Protein AF-A0A495QW99-F1 (afdb_monomer_lite)

Foldseek 3Di:
DPPCPQCPAPQNADE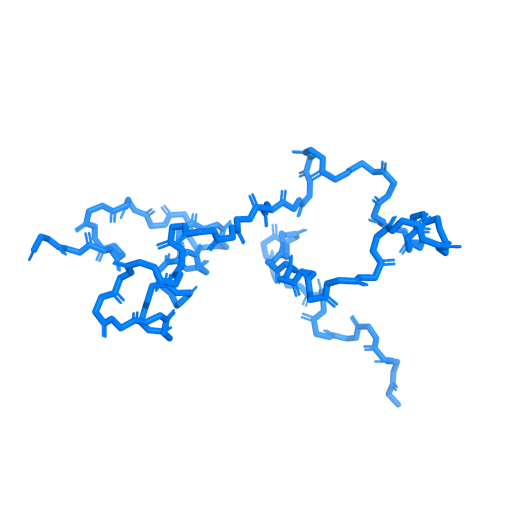DADPPDDPPDDADVVCVPCVVHYDYDDPVLVPDPHSVLVVQLVCCCGRVVDDSCVSPPD

Structure (mmCIF, N/CA/C/O backbone):
data_AF-A0A495QW99-F1
#
_entry.id   AF-A0A495QW99-F1
#
loop_
_atom_site.group_PDB
_atom_site.id
_atom_site.type_symbol
_atom_site.label_atom_id
_atom_site.label_alt_id
_atom_site.label_comp_id
_atom_site.label_asym_id
_atom_site.label_entity_id
_atom_site.label_seq_id
_atom_site.pdbx_PDB_ins_code
_atom_site.Cartn_x
_atom_site.Cartn_y
_atom_site.Cartn_z
_atom_site.occupancy
_atom_site.B_iso_or_equiv
_atom_site.auth_seq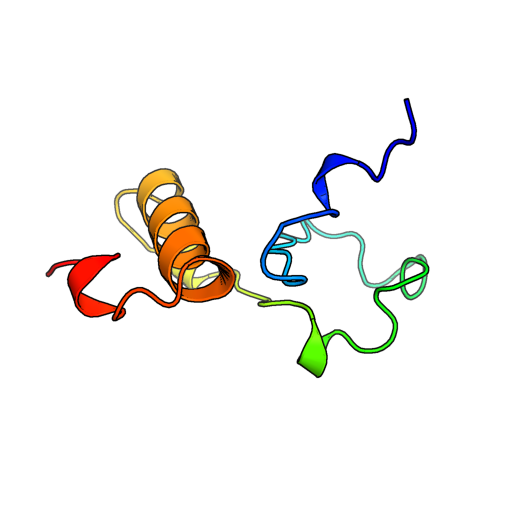_id
_atom_site.auth_comp_id
_atom_site.auth_asym_id
_atom_site.auth_atom_id
_atom_site.pdbx_PDB_model_num
ATOM 1 N N . MET A 1 1 ? 4.307 -24.558 0.591 1.00 51.81 1 MET A N 1
ATOM 2 C CA . MET A 1 1 ? 3.506 -23.431 0.067 1.00 51.81 1 MET A CA 1
ATOM 3 C C . MET A 1 1 ? 4.486 -22.446 -0.537 1.00 51.81 1 MET A C 1
ATOM 5 O O . MET A 1 1 ? 5.487 -22.191 0.118 1.00 51.81 1 MET A O 1
ATOM 9 N N . SER A 1 2 ? 4.270 -21.997 -1.778 1.00 69.81 2 SER A N 1
ATOM 10 C CA . SER A 1 2 ? 5.153 -21.006 -2.411 1.00 69.81 2 SER A CA 1
ATOM 11 C C . SER A 1 2 ? 5.126 -19.716 -1.593 1.00 69.81 2 SER A C 1
ATOM 13 O O . SER A 1 2 ? 4.050 -19.255 -1.211 1.00 69.81 2 SER A O 1
ATOM 15 N N . GLU A 1 3 ? 6.296 -19.153 -1.319 1.00 57.59 3 GLU A N 1
ATOM 16 C CA . GLU A 1 3 ? 6.492 -17.907 -0.566 1.00 57.59 3 GLU A CA 1
ATOM 17 C C . GLU A 1 3 ? 5.755 -16.691 -1.164 1.00 57.59 3 GLU A C 1
ATOM 19 O O . GLU A 1 3 ? 5.517 -15.705 -0.471 1.00 57.59 3 GLU A O 1
ATOM 24 N N . TYR A 1 4 ? 5.295 -16.798 -2.413 1.00 62.09 4 TYR A N 1
ATOM 25 C CA . TYR A 1 4 ? 4.600 -15.740 -3.149 1.00 62.09 4 TYR A CA 1
ATOM 26 C C . TYR A 1 4 ? 3.072 -15.880 -3.198 1.00 62.09 4 TYR A C 1
ATOM 28 O O . TYR A 1 4 ? 2.414 -15.093 -3.872 1.00 62.09 4 TYR A O 1
ATOM 36 N N . ALA A 1 5 ? 2.478 -16.836 -2.476 1.00 69.00 5 ALA A N 1
ATOM 37 C CA . ALA A 1 5 ? 1.022 -17.036 -2.475 1.00 69.00 5 ALA A CA 1
ATOM 38 C C . ALA A 1 5 ? 0.228 -15.790 -2.026 1.00 69.00 5 ALA A C 1
ATOM 40 O O . ALA A 1 5 ? -0.898 -15.584 -2.460 1.00 69.00 5 ALA A O 1
ATOM 41 N N . PHE A 1 6 ? 0.820 -14.931 -1.192 1.00 62.97 6 PHE A N 1
ATOM 42 C CA . PHE A 1 6 ? 0.186 -13.698 -0.706 1.00 62.97 6 PHE A CA 1
ATOM 43 C C . PHE A 1 6 ? 0.085 -12.590 -1.766 1.00 62.97 6 PHE A C 1
ATOM 45 O O . PHE A 1 6 ? -0.609 -11.600 -1.544 1.00 62.97 6 PHE A O 1
ATOM 52 N N . LEU A 1 7 ? 0.784 -12.739 -2.895 1.00 70.19 7 LEU A N 1
ATOM 53 C CA . LEU A 1 7 ? 0.752 -11.795 -4.013 1.00 70.19 7 LEU A CA 1
ATOM 54 C C . LEU A 1 7 ? -0.308 -12.161 -5.061 1.00 70.19 7 LEU A C 1
ATOM 56 O O . LEU A 1 7 ? -0.604 -11.349 -5.934 1.00 70.19 7 LEU A O 1
ATOM 60 N N . ASP A 1 8 ? -0.890 -13.357 -4.970 1.00 74.12 8 ASP A N 1
ATOM 61 C CA . ASP A 1 8 ? -1.929 -13.838 -5.878 1.00 74.12 8 ASP A CA 1
ATOM 62 C C . ASP A 1 8 ? -3.307 -13.360 -5.392 1.00 74.12 8 ASP A C 1
ATOM 64 O O . ASP A 1 8 ? -4.025 -14.051 -4.665 1.00 74.12 8 ASP A O 1
ATOM 68 N N . THR A 1 9 ? -3.639 -12.103 -5.708 1.00 76.00 9 THR A N 1
ATOM 69 C CA . THR A 1 9 ? -4.927 -11.493 -5.348 1.00 76.00 9 THR A CA 1
ATOM 70 C C . THR A 1 9 ? -5.918 -11.578 -6.508 1.00 76.00 9 THR A C 1
ATOM 72 O O . THR A 1 9 ? -5.538 -11.486 -7.672 1.00 76.00 9 THR A O 1
ATOM 75 N N . ALA A 1 10 ? -7.219 -11.658 -6.201 1.00 76.38 10 ALA A N 1
ATOM 76 C CA . ALA A 1 10 ? -8.280 -11.691 -7.217 1.00 76.38 10 ALA A CA 1
ATOM 77 C C . ALA A 1 10 ? -8.263 -10.472 -8.163 1.00 76.38 10 ALA A C 1
ATOM 79 O O . ALA A 1 10 ? -8.689 -10.570 -9.310 1.00 76.38 10 ALA A O 1
ATOM 80 N N . SER A 1 11 ? -7.751 -9.333 -7.686 1.00 77.38 11 SER A N 1
ATOM 81 C CA . SER A 1 11 ? -7.605 -8.102 -8.471 1.00 77.38 11 SER A CA 1
ATOM 82 C C . SER A 1 11 ? -6.407 -8.115 -9.431 1.00 77.38 11 SER A C 1
ATOM 84 O O . SER A 1 11 ? -6.320 -7.260 -10.306 1.00 77.38 11 SER A O 1
ATOM 86 N N . GLY A 1 12 ? -5.447 -9.027 -9.246 1.00 74.62 12 GLY A N 1
ATOM 87 C CA . GLY A 1 12 ? -4.151 -9.008 -9.934 1.00 74.62 12 GLY A CA 1
ATOM 88 C C . GLY A 1 12 ? -3.190 -7.908 -9.458 1.00 74.62 12 GLY A C 1
ATOM 89 O O . GLY A 1 12 ? -2.036 -7.883 -9.886 1.00 74.62 12 GLY A O 1
ATOM 90 N N . ASN A 1 13 ? -3.635 -7.025 -8.559 1.00 66.00 13 ASN A N 1
ATOM 91 C CA . ASN A 1 13 ? -2.820 -5.965 -7.973 1.00 66.00 13 ASN A CA 1
ATOM 92 C C . ASN A 1 13 ? -2.196 -6.451 -6.653 1.00 66.00 13 ASN A C 1
ATOM 94 O O . ASN A 1 13 ? -2.808 -7.251 -5.939 1.00 66.00 13 ASN A O 1
ATOM 98 N N . ALA A 1 14 ? -1.039 -5.905 -6.256 1.00 69.94 14 ALA A N 1
ATOM 99 C CA . ALA A 1 14 ? -0.451 -6.109 -4.922 1.00 69.94 14 ALA A CA 1
ATOM 100 C C . ALA A 1 14 ? 0.074 -4.784 -4.327 1.00 69.94 14 ALA A C 1
ATOM 102 O O . ALA A 1 14 ? 0.688 -3.980 -5.029 1.00 69.94 14 ALA A O 1
ATOM 103 N N . VAL A 1 15 ? -0.124 -4.557 -3.022 1.00 65.06 15 VAL A N 1
ATOM 104 C CA . VAL A 1 15 ? 0.573 -3.488 -2.28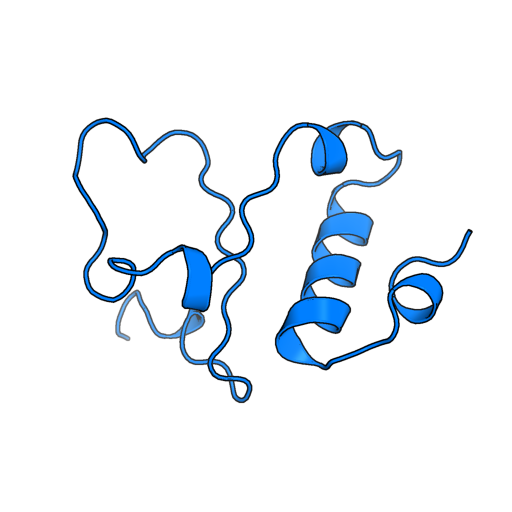2 1.00 65.06 15 VAL A CA 1
ATOM 105 C C . VAL A 1 15 ? 1.825 -4.081 -1.641 1.00 65.06 15 VAL A C 1
ATOM 107 O O . VAL A 1 15 ? 1.739 -4.878 -0.710 1.00 65.06 15 VAL A O 1
ATOM 110 N N . VAL A 1 16 ? 2.996 -3.680 -2.134 1.00 66.50 16 VAL A N 1
ATOM 111 C CA . VAL A 1 16 ? 4.295 -4.079 -1.579 1.00 66.50 16 VAL A CA 1
ATOM 112 C C . VAL A 1 16 ? 4.943 -2.867 -0.928 1.00 66.50 16 VAL A C 1
ATOM 114 O O . VAL A 1 16 ? 5.385 -1.938 -1.603 1.00 66.50 16 VAL A O 1
ATOM 117 N N . VAL A 1 17 ? 5.013 -2.879 0.403 1.00 62.38 17 VAL A N 1
ATOM 118 C CA . VAL A 1 17 ? 5.724 -1.856 1.172 1.00 62.38 17 VAL A CA 1
ATOM 119 C C . VAL A 1 17 ? 7.178 -2.291 1.299 1.00 62.38 17 VAL A C 1
ATOM 121 O O . VAL A 1 17 ? 7.533 -3.087 2.165 1.00 62.38 17 VAL A O 1
ATOM 124 N N . ALA A 1 18 ? 8.029 -1.793 0.406 1.00 61.91 18 ALA A N 1
ATOM 125 C CA . ALA A 1 18 ? 9.461 -2.031 0.505 1.00 61.91 18 ALA A CA 1
ATOM 126 C C . ALA A 1 18 ? 10.039 -1.275 1.715 1.00 61.91 18 ALA A C 1
ATOM 128 O O . ALA A 1 18 ? 10.247 -0.062 1.667 1.00 61.91 18 ALA A O 1
ATOM 129 N N . LEU A 1 19 ? 10.330 -2.004 2.792 1.00 54.12 19 LEU A N 1
ATOM 130 C CA . LEU A 1 19 ? 11.269 -1.579 3.827 1.00 54.12 19 LEU A CA 1
ATOM 131 C C . LEU A 1 19 ? 12.689 -1.851 3.296 1.00 54.12 19 LEU A C 1
ATOM 133 O O . LEU A 1 19 ? 13.239 -2.923 3.488 1.00 54.12 19 LEU A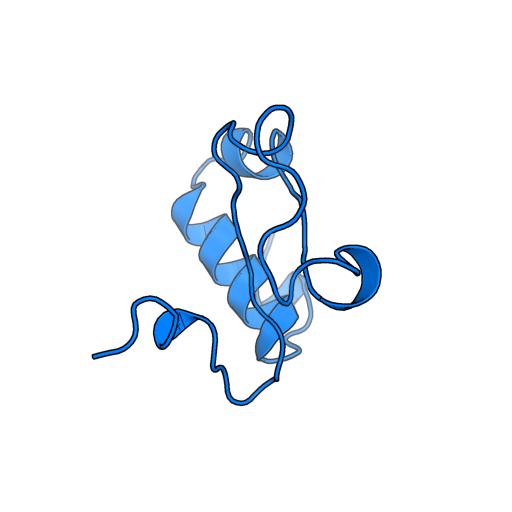 O 1
ATOM 137 N N . ASP A 1 20 ? 13.242 -0.890 2.554 1.00 52.47 20 ASP A N 1
ATOM 138 C CA . ASP A 1 20 ? 14.692 -0.739 2.312 1.00 52.47 20 ASP A CA 1
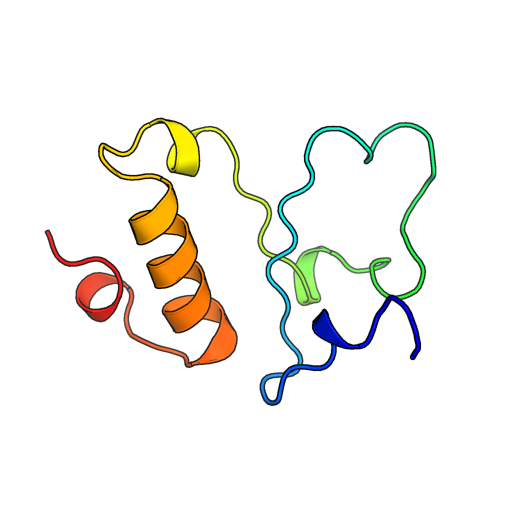ATOM 139 C C . ASP A 1 20 ? 15.473 -1.871 1.586 1.00 52.47 20 ASP A C 1
ATOM 141 O O . ASP A 1 20 ? 16.649 -2.100 1.854 1.00 52.47 20 ASP A O 1
ATOM 145 N N . HIS A 1 21 ? 14.885 -2.590 0.623 1.00 50.62 21 HIS A N 1
ATOM 146 C CA . HIS A 1 21 ? 15.626 -3.640 -0.120 1.00 50.62 21 HIS A CA 1
ATOM 147 C C . HIS A 1 21 ? 15.831 -3.374 -1.624 1.00 50.62 21 HIS A C 1
ATOM 149 O O . HIS A 1 21 ? 16.438 -4.181 -2.326 1.00 50.62 21 HIS A O 1
ATOM 155 N N . GLY A 1 22 ? 15.379 -2.226 -2.142 1.00 47.78 22 GLY A N 1
ATOM 156 C CA . GLY A 1 22 ? 15.305 -1.973 -3.590 1.00 47.78 22 GLY A CA 1
ATOM 157 C C . GLY A 1 22 ? 16.614 -1.609 -4.306 1.00 47.78 22 GLY A C 1
ATOM 158 O O . GLY A 1 22 ? 16.652 -1.660 -5.531 1.00 47.78 22 GLY A O 1
ATOM 159 N N . LEU A 1 23 ? 17.683 -1.232 -3.596 1.00 53.56 23 LEU A N 1
ATOM 160 C CA . LEU A 1 23 ? 18.896 -0.710 -4.251 1.00 53.56 23 LEU A CA 1
ATOM 161 C C . LEU A 1 23 ? 19.974 -1.771 -4.529 1.00 53.56 23 LEU A C 1
ATOM 163 O O . LEU A 1 23 ? 20.817 -1.548 -5.392 1.00 53.56 23 LEU A O 1
ATOM 167 N N . GLY A 1 24 ? 19.961 -2.913 -3.828 1.00 49.81 24 GLY A N 1
ATOM 168 C CA . GLY A 1 24 ? 21.069 -3.881 -3.865 1.00 49.81 24 GLY A CA 1
ATOM 169 C C . GLY A 1 24 ? 20.835 -5.158 -4.679 1.00 49.81 24 GLY A C 1
ATOM 170 O O . GLY A 1 24 ? 21.803 -5.774 -5.112 1.00 49.81 24 GLY A O 1
ATOM 171 N N . MET A 1 25 ? 19.580 -5.574 -4.885 1.00 59.16 25 MET A N 1
ATOM 172 C CA . MET A 1 25 ? 19.255 -6.931 -5.370 1.00 59.16 25 MET A CA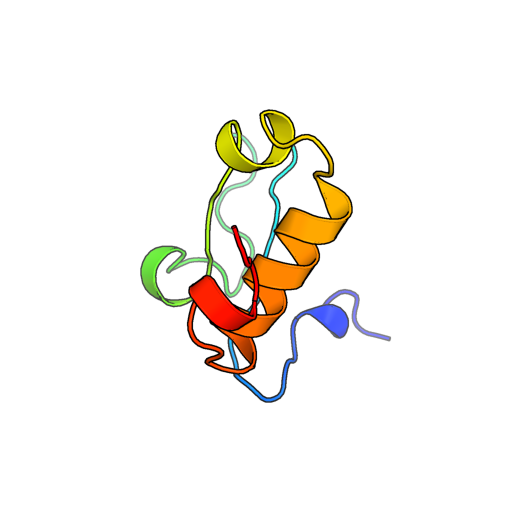 1
ATOM 173 C C . MET A 1 25 ? 18.578 -6.992 -6.747 1.00 59.16 25 MET A C 1
ATOM 175 O O . MET A 1 25 ? 18.307 -8.082 -7.244 1.00 59.16 25 MET A O 1
ATOM 179 N N . GLY A 1 26 ? 18.338 -5.846 -7.390 1.00 61.03 26 GLY A N 1
ATOM 180 C CA . GLY A 1 26 ? 17.556 -5.790 -8.627 1.00 61.03 26 GLY A CA 1
ATOM 181 C C . GLY A 1 26 ? 16.059 -6.031 -8.394 1.00 61.03 26 GLY A C 1
ATOM 182 O O . GLY A 1 26 ? 15.601 -6.151 -7.258 1.00 61.03 26 GLY A O 1
ATOM 183 N N . ALA A 1 27 ? 15.278 -6.044 -9.476 1.00 63.72 27 ALA A N 1
ATOM 184 C CA . ALA A 1 27 ? 13.841 -6.290 -9.395 1.00 63.72 27 ALA A CA 1
ATOM 185 C C . ALA A 1 27 ? 13.565 -7.758 -9.031 1.00 63.72 27 ALA A C 1
ATOM 187 O O . ALA A 1 27 ? 14.164 -8.669 -9.601 1.00 63.72 27 ALA A O 1
ATOM 188 N N . ILE A 1 28 ? 12.635 -7.982 -8.100 1.00 68.44 28 ILE A N 1
ATOM 189 C CA . ILE A 1 28 ? 12.086 -9.316 -7.834 1.00 68.44 28 ILE A CA 1
ATOM 190 C C . ILE A 1 28 ? 11.378 -9.794 -9.110 1.00 68.44 28 ILE A C 1
ATOM 192 O O . ILE A 1 28 ? 10.717 -8.999 -9.779 1.00 68.44 28 ILE A O 1
ATOM 196 N N . VAL A 1 29 ? 11.501 -11.080 -9.448 1.00 67.19 29 VAL A N 1
ATOM 197 C CA . VAL A 1 29 ? 10.794 -11.673 -10.595 1.00 67.19 29 VAL A CA 1
ATOM 198 C C . VAL A 1 29 ? 9.286 -11.410 -10.472 1.00 67.19 29 VAL A C 1
ATOM 200 O O . VAL A 1 29 ? 8.691 -11.709 -9.436 1.00 67.19 29 VAL A O 1
ATOM 203 N N . GLY A 1 30 ? 8.675 -10.835 -11.510 1.00 68.12 30 GLY A N 1
ATOM 204 C CA . GLY A 1 30 ? 7.271 -10.393 -11.527 1.00 68.12 30 GLY A CA 1
ATOM 205 C C . GLY A 1 30 ? 7.036 -8.932 -11.107 1.00 68.12 30 GLY A C 1
ATOM 206 O O . GLY A 1 30 ? 5.903 -8.450 -11.185 1.00 68.12 30 GLY A O 1
ATOM 207 N N . PHE A 1 31 ? 8.086 -8.218 -10.687 1.00 64.44 31 PHE A N 1
ATOM 208 C CA . PHE A 1 31 ? 8.070 -6.809 -10.268 1.00 64.44 31 PHE A CA 1
ATOM 209 C C . PHE A 1 31 ? 8.908 -5.901 -11.181 1.00 64.44 31 PHE A C 1
ATOM 211 O O . PHE A 1 31 ? 9.303 -4.803 -10.792 1.00 64.44 31 PHE A O 1
ATOM 218 N N . GLU A 1 32 ? 9.190 -6.339 -12.404 1.00 77.19 32 GLU A N 1
ATOM 219 C CA . GLU A 1 32 ? 10.006 -5.601 -13.373 1.00 77.19 32 GLU A CA 1
ATOM 220 C C . GLU A 1 32 ? 9.306 -4.319 -13.843 1.00 77.19 32 GLU A C 1
ATOM 222 O O . GLU A 1 32 ? 9.957 -3.302 -14.082 1.00 77.19 32 GLU A O 1
ATOM 227 N N . ASP A 1 33 ? 7.972 -4.349 -13.914 1.00 71.75 33 ASP A N 1
ATOM 228 C CA . ASP A 1 33 ? 7.135 -3.178 -14.172 1.00 71.75 33 ASP A CA 1
ATOM 229 C C . ASP A 1 33 ? 6.389 -2.746 -12.905 1.00 71.75 33 ASP A C 1
ATOM 231 O O . ASP A 1 33 ? 5.192 -2.987 -12.720 1.00 71.75 33 ASP A O 1
ATOM 235 N N . LEU A 1 34 ? 7.124 -2.082 -12.012 1.00 66.00 34 LEU A N 1
ATOM 236 C CA . LEU A 1 34 ? 6.564 -1.536 -10.775 1.00 66.00 34 LEU A CA 1
ATOM 237 C C . LEU A 1 34 ? 5.436 -0.533 -11.035 1.00 66.00 34 LEU A C 1
ATOM 239 O O . LEU A 1 34 ? 4.505 -0.456 -10.239 1.00 66.00 34 LEU A O 1
ATOM 243 N N . ARG A 1 35 ? 5.489 0.226 -12.139 1.00 64.38 35 ARG A N 1
ATOM 244 C CA . ARG A 1 35 ? 4.495 1.273 -12.425 1.00 64.38 35 ARG A CA 1
ATOM 245 C C . ARG A 1 35 ? 3.123 0.688 -12.731 1.00 64.38 35 ARG A C 1
ATOM 247 O O . ARG A 1 35 ? 2.127 1.312 -12.378 1.00 64.38 35 ARG A O 1
ATOM 254 N N . ALA A 1 36 ? 3.075 -0.475 -13.374 1.00 68.75 36 ALA A N 1
ATOM 255 C CA . ALA A 1 36 ? 1.821 -1.141 -13.702 1.00 68.75 36 ALA A CA 1
ATOM 256 C C . ALA A 1 36 ? 1.248 -1.978 -12.548 1.00 68.75 36 ALA A C 1
ATOM 258 O O . ALA A 1 36 ? 0.069 -2.319 -12.588 1.00 68.75 36 ALA A O 1
ATOM 259 N N . ARG A 1 37 ? 2.063 -2.351 -11.550 1.00 68.75 37 ARG A N 1
ATOM 260 C CA . ARG A 1 37 ? 1.708 -3.421 -10.597 1.00 68.75 37 ARG A CA 1
ATOM 261 C C . ARG A 1 37 ? 1.760 -3.028 -9.124 1.00 68.75 37 ARG A C 1
ATOM 263 O O . ARG A 1 37 ? 1.193 -3.750 -8.306 1.00 68.75 37 ARG A O 1
ATOM 270 N N . VAL A 1 38 ? 2.437 -1.931 -8.774 1.00 72.00 38 VAL A N 1
ATOM 271 C CA . VAL A 1 38 ? 2.766 -1.612 -7.378 1.00 72.00 38 VAL A CA 1
ATOM 272 C C . VAL A 1 38 ? 2.559 -0.140 -7.049 1.00 72.00 38 VAL A C 1
ATOM 274 O O . VAL A 1 38 ? 3.058 0.760 -7.723 1.00 72.00 38 VAL A O 1
ATOM 277 N N . LEU A 1 39 ? 1.901 0.101 -5.917 1.00 75.75 39 LEU A N 1
ATOM 278 C CA . LEU A 1 39 ? 1.894 1.398 -5.254 1.00 75.75 39 LEU A CA 1
ATOM 279 C C . LEU A 1 39 ? 3.112 1.521 -4.327 1.00 75.75 39 LEU A C 1
ATOM 281 O O . LEU A 1 39 ? 3.231 0.774 -3.359 1.00 75.75 39 LEU A O 1
ATOM 285 N N . VAL A 1 40 ? 3.983 2.501 -4.585 1.00 76.31 40 VAL A N 1
ATOM 286 C CA . VAL A 1 40 ? 5.123 2.816 -3.709 1.00 76.31 40 VAL A CA 1
ATOM 287 C C . VAL A 1 40 ? 4.823 4.085 -2.916 1.00 76.31 40 VAL A C 1
ATOM 289 O O . VAL A 1 40 ? 4.739 5.176 -3.479 1.00 76.31 40 VAL A O 1
ATOM 292 N N . MET A 1 41 ? 4.686 3.952 -1.595 1.00 79.69 41 MET A N 1
ATOM 293 C CA . MET A 1 41 ? 4.410 5.069 -0.690 1.00 79.69 41 MET A CA 1
ATOM 294 C C . MET A 1 41 ? 5.208 4.926 0.610 1.00 79.69 41 MET A C 1
ATOM 296 O O . MET A 1 41 ? 5.372 3.826 1.126 1.00 79.69 41 MET A O 1
ATOM 300 N N . GLY A 1 42 ? 5.718 6.046 1.131 1.00 78.44 42 GLY A N 1
ATOM 301 C CA . GLY A 1 42 ? 6.573 6.071 2.324 1.00 78.44 42 GLY A CA 1
ATOM 302 C C . GLY A 1 42 ? 6.093 7.085 3.356 1.00 78.44 42 GLY A C 1
ATOM 303 O O . GLY A 1 42 ? 5.257 6.772 4.195 1.00 78.44 42 GLY A O 1
ATOM 304 N N . ARG A 1 43 ? 6.604 8.324 3.283 1.00 78.81 43 ARG A N 1
ATOM 305 C CA . ARG A 1 43 ? 6.321 9.395 4.265 1.00 78.81 43 ARG A CA 1
ATOM 306 C C . ARG A 1 43 ? 4.835 9.572 4.576 1.00 78.81 43 ARG A C 1
ATOM 308 O O . ARG A 1 43 ? 4.491 9.706 5.739 1.00 78.81 43 ARG A O 1
ATOM 315 N N . SER A 1 44 ? 3.971 9.522 3.564 1.00 81.50 44 SER A N 1
ATOM 316 C CA . SER A 1 44 ? 2.528 9.694 3.742 1.00 81.50 44 SER A CA 1
ATOM 317 C C . SER A 1 44 ? 1.902 8.642 4.657 1.00 81.50 44 SER A C 1
ATOM 319 O O . SER A 1 44 ? 1.015 8.998 5.414 1.00 81.50 44 SER A O 1
ATOM 321 N N . VAL A 1 45 ? 2.395 7.396 4.650 1.00 85.38 45 VAL A N 1
ATOM 322 C CA . VAL A 1 45 ? 1.925 6.337 5.562 1.00 85.38 45 VAL A CA 1
ATOM 323 C C . VAL A 1 45 ? 2.263 6.701 7.009 1.00 85.38 45 VAL A C 1
ATOM 325 O O . VAL A 1 45 ? 1.399 6.696 7.882 1.00 85.38 45 VAL A O 1
ATOM 328 N N . TRP A 1 46 ? 3.516 7.092 7.246 1.00 82.75 46 TRP A N 1
ATOM 329 C CA . TRP A 1 46 ? 4.054 7.370 8.581 1.00 82.75 46 TRP A CA 1
ATOM 330 C C . TRP A 1 46 ? 3.685 8.741 9.156 1.00 82.75 46 TRP A C 1
ATOM 332 O O . TRP A 1 46 ? 3.923 8.995 10.331 1.00 82.75 46 TRP A O 1
ATOM 342 N N . GLN A 1 47 ? 3.128 9.635 8.342 1.00 87.00 47 GLN A N 1
ATOM 343 C CA . GLN A 1 47 ? 2.653 10.954 8.770 1.00 87.00 47 GLN A CA 1
ATOM 344 C C . GLN A 1 47 ? 1.164 10.960 9.137 1.00 87.00 47 GLN A C 1
ATOM 346 O O . GLN A 1 47 ? 0.642 12.001 9.533 1.00 87.00 47 GLN A O 1
ATOM 351 N N . THR A 1 48 ? 0.478 9.824 9.007 1.00 88.62 48 THR A N 1
ATOM 352 C CA . THR A 1 48 ? -0.896 9.673 9.494 1.00 88.62 48 THR A CA 1
ATOM 353 C C . THR A 1 48 ? -0.917 9.370 10.992 1.00 88.62 48 THR A C 1
ATOM 355 O O . THR A 1 48 ? 0.053 8.858 11.550 1.00 88.62 48 THR A O 1
ATOM 358 N N . ALA A 1 49 ? -2.041 9.671 11.647 1.00 90.88 49 ALA A N 1
ATOM 359 C CA . ALA A 1 49 ? -2.251 9.312 13.050 1.00 90.88 49 ALA A CA 1
ATOM 360 C C . ALA A 1 49 ? -2.370 7.790 13.262 1.00 90.88 49 ALA A C 1
ATOM 362 O O . ALA A 1 49 ? -2.057 7.303 14.345 1.00 90.88 49 ALA A O 1
ATOM 363 N N . ASP A 1 50 ? -2.794 7.052 12.231 1.00 91.69 50 ASP A N 1
ATOM 364 C CA . ASP A 1 50 ? -2.917 5.595 12.245 1.00 91.69 50 ASP A CA 1
ATOM 365 C C . ASP A 1 50 ? -2.394 4.994 10.922 1.00 91.69 50 ASP A C 1
ATOM 367 O O . ASP A 1 50 ? -3.148 4.828 9.953 1.00 91.69 50 ASP A O 1
ATOM 371 N N . PRO A 1 51 ? -1.093 4.650 10.869 1.00 89.12 51 PRO A N 1
ATOM 372 C CA . PRO A 1 51 ? -0.479 4.058 9.684 1.00 89.12 51 PRO A CA 1
ATOM 373 C C . PRO A 1 51 ? -1.109 2.725 9.259 1.00 89.12 51 PRO A C 1
ATOM 375 O O . PRO A 1 51 ? -1.139 2.419 8.066 1.00 89.12 51 PRO A O 1
ATOM 378 N N . ALA A 1 52 ? -1.619 1.926 10.204 1.00 87.44 52 ALA A N 1
ATOM 379 C CA . ALA A 1 52 ? -2.206 0.621 9.903 1.00 87.44 52 ALA A CA 1
ATOM 380 C C . ALA A 1 52 ? -3.579 0.771 9.231 1.00 87.44 52 ALA A C 1
ATOM 382 O O . ALA A 1 52 ? -3.863 0.095 8.231 1.00 87.44 52 ALA A O 1
ATOM 383 N N . ALA A 1 53 ? -4.403 1.698 9.727 1.00 90.56 53 ALA A N 1
ATOM 384 C CA . ALA A 1 53 ? -5.659 2.060 9.079 1.00 90.56 53 ALA A CA 1
ATOM 385 C C . ALA A 1 53 ? -5.414 2.641 7.678 1.00 90.56 53 ALA A C 1
ATOM 387 O O . ALA A 1 53 ? -6.101 2.264 6.728 1.00 90.56 53 ALA A O 1
ATOM 388 N N . PHE A 1 54 ? -4.387 3.482 7.514 1.00 91.69 54 PHE A N 1
ATOM 389 C CA . PHE A 1 54 ? -4.054 4.068 6.214 1.00 91.69 54 PHE A CA 1
ATOM 390 C C . PHE A 1 54 ? -3.637 3.008 5.181 1.00 91.69 54 PHE A C 1
ATOM 392 O O . PHE A 1 54 ? -4.110 3.026 4.045 1.00 91.69 54 PHE A O 1
ATOM 399 N N . VAL A 1 55 ? -2.813 2.026 5.566 1.00 89.69 55 VAL A N 1
ATOM 400 C CA . VAL A 1 55 ? -2.453 0.900 4.680 1.00 89.69 55 VAL A CA 1
ATOM 401 C C . VAL A 1 55 ? -3.680 0.056 4.313 1.00 89.69 55 VAL A C 1
ATOM 403 O O . VAL A 1 55 ? -3.812 -0.365 3.162 1.00 89.69 55 VAL A O 1
ATOM 406 N N . SER A 1 56 ? -4.612 -0.151 5.248 1.00 90.00 56 SER A N 1
ATOM 407 C CA . SER A 1 56 ? -5.865 -0.871 4.972 1.00 90.00 56 SER A CA 1
ATOM 408 C C . SER A 1 56 ? -6.760 -0.119 3.977 1.00 90.00 56 SER A C 1
ATOM 410 O O . SER A 1 56 ? -7.332 -0.735 3.078 1.00 90.00 56 SER A O 1
ATOM 412 N N . ALA A 1 57 ? -6.819 1.211 4.068 1.00 91.38 57 ALA A N 1
ATOM 413 C CA . ALA A 1 57 ? -7.533 2.054 3.109 1.00 91.38 57 ALA A CA 1
ATOM 414 C C . ALA A 1 57 ? -6.913 2.003 1.700 1.00 91.38 57 ALA A C 1
ATOM 416 O O . ALA A 1 57 ? -7.624 1.888 0.695 1.00 91.38 57 ALA A O 1
ATOM 417 N N . LEU A 1 58 ? -5.577 2.026 1.613 1.00 89.62 58 LEU A N 1
ATOM 418 C CA . LEU A 1 58 ? -4.864 1.855 0.343 1.00 89.62 58 LEU A CA 1
ATOM 419 C C . LEU A 1 58 ? -5.167 0.494 -0.289 1.00 89.62 58 LEU A C 1
ATOM 421 O O . LEU A 1 58 ? -5.382 0.428 -1.497 1.00 89.62 58 LEU A O 1
ATOM 425 N N . ARG A 1 59 ? -5.248 -0.576 0.516 1.00 87.75 59 ARG A N 1
ATOM 426 C CA . ARG A 1 59 ? -5.653 -1.907 0.043 1.00 87.75 59 ARG A CA 1
ATOM 427 C C . ARG A 1 59 ? -7.036 -1.861 -0.621 1.00 87.75 59 ARG A C 1
ATOM 429 O O . ARG A 1 59 ? -7.154 -2.331 -1.747 1.00 87.75 59 ARG A O 1
ATOM 436 N N . GLY A 1 60 ? -8.049 -1.291 0.039 1.00 86.00 60 GLY A N 1
ATOM 437 C CA . GLY A 1 60 ? -9.409 -1.191 -0.521 1.00 86.00 60 GLY A CA 1
ATOM 438 C C . GLY A 1 60 ? -9.455 -0.370 -1.813 1.00 86.00 60 GLY A C 1
ATOM 439 O O . GLY A 1 60 ? -10.029 -0.788 -2.815 1.00 86.00 60 GLY A O 1
ATOM 440 N N . THR A 1 61 ? -8.720 0.743 -1.856 1.00 88.62 61 THR A N 1
ATOM 441 C CA . THR A 1 61 ? -8.632 1.574 -3.069 1.00 88.62 61 THR A CA 1
ATOM 442 C C . THR A 1 61 ? -7.954 0.831 -4.232 1.00 88.62 61 THR A C 1
ATOM 444 O O . THR A 1 61 ? -8.413 0.909 -5.369 1.00 88.62 61 THR A O 1
ATOM 447 N N . VAL A 1 62 ? -6.858 0.107 -3.974 1.00 86.44 62 VAL A N 1
ATOM 448 C CA . VAL A 1 62 ? -6.030 -0.535 -5.016 1.00 86.44 62 VAL A CA 1
ATOM 449 C C . VAL A 1 62 ? -6.591 -1.883 -5.482 1.00 86.44 62 VAL A C 1
ATOM 451 O O . VAL A 1 62 ? -6.501 -2.203 -6.670 1.00 86.44 62 VAL A O 1
ATOM 454 N N . HIS A 1 63 ? -7.130 -2.694 -4.572 1.00 86.31 63 HIS A N 1
ATOM 455 C CA . HIS A 1 63 ? -7.610 -4.047 -4.884 1.00 86.31 63 HIS A CA 1
ATOM 456 C C . HIS A 1 63 ? -9.111 -4.102 -5.120 1.00 86.31 63 HIS A C 1
ATOM 458 O O . HIS A 1 63 ? -9.556 -4.846 -5.991 1.00 86.31 63 HIS A O 1
ATOM 464 N N . ASP A 1 64 ? -9.870 -3.306 -4.373 1.00 87.44 64 ASP A N 1
ATOM 465 C CA . ASP A 1 64 ? -11.329 -3.391 -4.347 1.00 87.44 64 ASP A CA 1
ATOM 466 C C . ASP A 1 64 ? -11.985 -2.211 -5.095 1.00 87.44 64 ASP A C 1
ATOM 468 O O . ASP A 1 64 ? -13.198 -2.177 -5.271 1.00 87.44 64 ASP A O 1
ATOM 472 N N . SER A 1 65 ? -11.174 -1.287 -5.637 1.00 86.06 65 SER A N 1
ATOM 473 C CA . SER A 1 65 ? -11.614 -0.096 -6.384 1.00 86.06 65 SER A CA 1
ATOM 474 C C . SER A 1 65 ? -12.538 0.834 -5.588 1.00 86.06 65 SER A C 1
ATOM 476 O O . SER A 1 65 ? -13.337 1.571 -6.172 1.00 86.06 65 SER A O 1
ATOM 478 N N . ASP A 1 66 ? -12.415 0.833 -4.259 1.00 90.06 66 ASP A N 1
ATOM 479 C CA . ASP A 1 66 ? -13.139 1.767 -3.404 1.00 90.06 66 ASP A CA 1
ATOM 480 C C . ASP A 1 66 ? -12.758 3.214 -3.735 1.00 90.06 66 ASP A C 1
ATOM 482 O O . ASP A 1 66 ? -11.595 3.544 -3.992 1.00 90.06 66 ASP A O 1
ATOM 486 N N . ALA A 1 67 ? -13.737 4.119 -3.683 1.00 91.25 67 ALA A N 1
ATOM 487 C CA . ALA A 1 67 ? -13.443 5.542 -3.784 1.00 91.25 67 ALA A CA 1
ATOM 488 C C . ALA A 1 67 ? -12.553 5.972 -2.595 1.00 91.25 67 ALA A C 1
ATOM 490 O O . ALA A 1 67 ? -12.872 5.627 -1.455 1.00 91.25 67 ALA A O 1
ATOM 491 N N . PRO A 1 68 ? -11.498 6.788 -2.796 1.00 86.12 68 PRO A N 1
ATOM 492 C CA . PRO A 1 68 ? -10.572 7.150 -1.719 1.00 86.12 68 PRO A CA 1
ATOM 493 C C . PRO A 1 68 ? -11.237 7.764 -0.482 1.00 86.12 68 PRO A C 1
ATOM 495 O O . PRO A 1 68 ? -10.821 7.476 0.628 1.00 86.12 68 PRO A O 1
ATOM 498 N N . GLY A 1 69 ? -12.297 8.562 -0.650 1.00 87.88 69 GLY A N 1
ATOM 499 C CA . GLY A 1 69 ? -13.042 9.143 0.477 1.00 87.88 69 GLY A CA 1
ATOM 500 C C . GLY A 1 69 ? -13.944 8.154 1.227 1.00 87.88 69 GLY A C 1
ATOM 501 O O . GLY A 1 69 ? -14.413 8.468 2.314 1.00 87.88 69 GLY A O 1
ATOM 502 N N . VAL A 1 70 ? -14.193 6.973 0.654 1.00 89.00 70 VAL A N 1
ATOM 503 C CA . VAL A 1 70 ? -14.869 5.852 1.326 1.00 89.00 70 VAL A CA 1
ATOM 504 C C . VAL A 1 70 ? -13.846 5.019 2.097 1.00 89.00 70 VAL A C 1
ATOM 506 O O . VAL A 1 70 ? -14.091 4.674 3.248 1.00 89.00 70 VAL A O 1
ATOM 509 N N . ALA A 1 71 ? -12.687 4.742 1.492 1.00 87.31 71 ALA A N 1
ATOM 510 C CA . ALA A 1 71 ? -11.610 3.986 2.129 1.00 87.31 71 ALA A CA 1
ATOM 511 C C . ALA A 1 71 ? -10.882 4.786 3.231 1.00 87.31 71 ALA A C 1
ATOM 513 O O . ALA A 1 71 ? -10.465 4.212 4.235 1.00 87.31 71 ALA A O 1
ATOM 514 N N . TRP A 1 72 ? -10.739 6.103 3.053 1.00 89.88 72 TRP A N 1
ATOM 515 C CA . TRP A 1 72 ? -10.102 7.040 3.981 1.00 89.88 72 TRP A CA 1
ATOM 516 C C . TRP A 1 72 ? -10.988 8.286 4.180 1.00 89.88 72 TRP A C 1
ATOM 518 O O . TRP A 1 72 ? -10.773 9.317 3.532 1.00 89.88 72 TRP A O 1
ATOM 528 N N . PRO A 1 73 ? -12.035 8.186 5.019 1.00 83.88 73 PRO A N 1
ATOM 529 C CA . PRO A 1 73 ? -12.909 9.312 5.322 1.00 83.88 73 PRO A CA 1
ATOM 530 C C . PRO A 1 73 ? -12.154 10.427 6.077 1.00 83.88 73 PRO A C 1
ATOM 532 O O . PRO A 1 73 ? -11.121 10.153 6.691 1.00 83.88 73 PRO A O 1
ATOM 535 N N . PRO A 1 74 ? -12.636 11.682 5.996 1.00 78.62 74 PRO A N 1
ATOM 536 C CA . PRO A 1 74 ? -12.005 12.836 6.640 1.00 78.62 74 PRO A CA 1
ATOM 537 C C . PRO A 1 74 ? -11.969 12.750 8.170 1.00 78.62 74 PRO A C 1
ATOM 539 O O . PRO A 1 74 ? -12.883 12.130 8.763 1.00 78.62 74 PRO A O 1
#

pLDDT: mean 75.3, std 12.58, range [47.78, 91.69]

Sequence (74 aa):
MSEYAFLDTASGNAVVVALDHGLGMGAIVGFEDLRARVLVMGRSVWQTADPAAFVSALRGTVHDSDAPGVAWPP

Radius of gyration: 13.51 Å; chains: 1; bounding box: 36×36×27 Å

Secondary structure (DSSP, 8-state):
--TTGGG--TTS-B----SS-TTTS-PPTT-S-HHHHB----HHHHTSS-HHHHHHHHHHHHHS---HHHHS--

InterPro domains:
  IPR013785 Aldolase-type TIM barrel [G3DSA:3.20.20.70] (32-67)

Organism: NCBI:txid182779